Protein AF-A0A847XBP5-F1 (afdb_monomer_lite)

pLDDT: mean 77.51, std 11.17, range [40.34, 95.12]

Structure (mmCIF, N/CA/C/O backbone):
data_AF-A0A847XBP5-F1
#
_entry.id   AF-A0A847XBP5-F1
#
loop_
_atom_site.group_PDB
_atom_site.id
_atom_site.type_symbol
_atom_site.label_atom_id
_atom_site.label_alt_id
_atom_site.label_comp_id
_atom_site.label_asym_id
_atom_site.label_entity_id
_atom_site.label_seq_id
_atom_site.pdbx_PDB_ins_code
_atom_site.Cartn_x
_atom_site.Cartn_y
_atom_site.Cartn_z
_atom_site.occupancy
_atom_site.B_iso_or_equiv
_atom_site.auth_seq_id
_atom_site.auth_comp_id
_atom_site.auth_asym_id
_atom_site.auth_atom_id
_atom_site.pdbx_PDB_model_num
ATOM 1 N N . MET A 1 1 ? -57.255 -1.279 59.746 1.00 40.34 1 MET A N 1
ATOM 2 C CA . MET A 1 1 ? -55.828 -0.873 59.747 1.00 40.34 1 MET A CA 1
ATOM 3 C C . MET A 1 1 ? -55.094 -1.690 58.694 1.00 40.34 1 MET A C 1
ATOM 5 O O . MET A 1 1 ? -54.984 -2.891 58.875 1.00 40.34 1 MET A O 1
ATOM 9 N N . SER A 1 2 ? -54.629 -1.090 57.594 1.00 42.72 2 SER A N 1
ATOM 10 C CA . SER A 1 2 ? -53.789 -1.792 56.609 1.00 42.72 2 SER A CA 1
ATOM 11 C C . SER A 1 2 ? -52.464 -1.047 56.470 1.00 42.72 2 SER A C 1
ATOM 13 O O . SER A 1 2 ? -52.433 0.127 56.098 1.00 42.72 2 SER A O 1
ATOM 15 N N . LYS A 1 3 ? -51.382 -1.705 56.897 1.00 47.00 3 LYS A N 1
ATOM 16 C CA . LYS A 1 3 ? -50.022 -1.158 56.956 1.00 47.00 3 LYS A CA 1
ATOM 17 C C . LYS A 1 3 ? -49.461 -1.030 55.537 1.00 47.00 3 LYS A C 1
ATOM 19 O O . LYS A 1 3 ? -49.285 -2.031 54.848 1.00 47.00 3 LYS A O 1
ATOM 24 N N . LYS A 1 4 ? -49.136 0.196 55.119 1.00 48.28 4 LYS A N 1
ATOM 25 C CA . LYS A 1 4 ? -48.381 0.472 53.888 1.00 48.28 4 LYS A CA 1
ATOM 26 C C . LYS A 1 4 ? -46.950 -0.055 54.041 1.00 48.28 4 LYS A C 1
ATOM 28 O O . LYS A 1 4 ? -46.205 0.416 54.896 1.00 48.28 4 LYS A O 1
ATOM 33 N N . GLN A 1 5 ? -46.573 -1.027 53.215 1.00 52.47 5 GLN A N 1
ATOM 34 C CA . GLN A 1 5 ? -45.199 -1.512 53.104 1.00 52.47 5 GLN A CA 1
ATOM 35 C C . GLN A 1 5 ? -44.347 -0.465 52.372 1.00 52.47 5 GLN A C 1
ATOM 37 O O . GLN A 1 5 ? -44.531 -0.219 51.181 1.00 52.47 5 GLN A O 1
ATOM 42 N N . GLY A 1 6 ? -43.422 0.173 53.089 1.00 53.41 6 GLY A N 1
ATOM 43 C CA . GLY A 1 6 ? -42.400 1.027 52.491 1.00 53.41 6 GLY A CA 1
ATOM 44 C C . GLY A 1 6 ? -41.347 0.168 51.796 1.00 53.41 6 GLY A C 1
ATOM 45 O O . GLY A 1 6 ? -40.739 -0.695 52.427 1.00 53.41 6 GLY A O 1
ATOM 46 N N . LYS A 1 7 ? -41.130 0.386 50.495 1.00 57.56 7 LYS A N 1
ATOM 47 C CA . LYS A 1 7 ? -40.018 -0.223 49.752 1.00 57.56 7 LYS A CA 1
ATOM 48 C C . LYS A 1 7 ? -38.707 0.244 50.390 1.00 57.56 7 LYS A C 1
ATOM 50 O O . LYS A 1 7 ? -38.352 1.411 50.246 1.00 57.56 7 LYS A O 1
ATOM 55 N N . SER A 1 8 ? -37.997 -0.635 51.101 1.00 51.41 8 SER A N 1
ATOM 56 C CA . SER A 1 8 ? -36.669 -0.291 51.610 1.00 51.41 8 SER A CA 1
ATOM 57 C C . SER A 1 8 ? -35.708 -0.199 50.426 1.00 51.41 8 SER A C 1
ATOM 59 O O . SER A 1 8 ? -35.534 -1.133 49.638 1.00 51.41 8 SER A O 1
ATOM 61 N N . PHE A 1 9 ? -35.142 0.986 50.237 1.00 59.28 9 PHE A N 1
ATOM 62 C CA . PHE A 1 9 ? -34.153 1.235 49.204 1.00 59.28 9 PHE A CA 1
ATOM 63 C C . PHE A 1 9 ? -32.854 0.562 49.660 1.00 59.28 9 PHE A C 1
ATOM 65 O O . PHE A 1 9 ? -32.175 1.044 50.565 1.00 59.28 9 PHE A O 1
ATOM 72 N N . SER A 1 10 ? -32.539 -0.615 49.115 1.00 67.12 10 SER A N 1
ATOM 73 C CA . SER A 1 10 ? -31.327 -1.326 49.510 1.00 67.12 10 SER A CA 1
ATOM 74 C C . SER A 1 10 ? -30.116 -0.684 48.832 1.00 67.12 10 SER A C 1
ATOM 76 O O . SER A 1 10 ? -29.911 -0.828 47.629 1.00 67.12 10 SER A O 1
ATOM 78 N N . LEU A 1 11 ? -29.280 0.008 49.615 1.00 71.31 11 LEU A N 1
ATOM 79 C CA . LEU A 1 11 ? -28.018 0.612 49.153 1.00 71.31 11 LEU A CA 1
ATOM 80 C C . LEU A 1 11 ? -27.155 -0.380 48.349 1.00 71.31 11 LEU A C 1
ATOM 82 O O . LEU A 1 11 ? -26.510 -0.007 47.373 1.00 71.31 11 LEU A O 1
ATOM 86 N N . LYS A 1 12 ? -27.212 -1.667 48.718 1.00 78.31 12 LYS A N 1
ATOM 87 C CA . LYS A 1 12 ? -26.543 -2.768 48.013 1.00 78.31 12 LYS A CA 1
ATOM 88 C C . LYS A 1 12 ? -26.980 -2.889 46.546 1.00 78.31 12 LYS A C 1
ATOM 90 O O . LYS A 1 12 ? -26.119 -3.098 45.704 1.00 78.31 12 LYS A O 1
ATOM 95 N N . ARG A 1 13 ? -28.272 -2.709 46.221 1.00 79.00 13 ARG A N 1
ATOM 96 C CA . ARG A 1 13 ? -28.775 -2.754 44.831 1.00 79.00 13 ARG A CA 1
ATOM 97 C C . ARG A 1 13 ? -28.300 -1.571 43.995 1.00 79.00 13 ARG A C 1
ATOM 99 O O . ARG A 1 13 ? -28.006 -1.739 42.818 1.00 79.00 13 ARG A O 1
ATOM 106 N N . LEU A 1 14 ? -28.222 -0.380 44.586 1.00 82.62 14 LEU A N 1
ATOM 107 C CA . LEU A 1 14 ? -27.682 0.785 43.881 1.00 82.62 14 LEU A CA 1
ATOM 108 C C . LEU A 1 14 ? -26.199 0.606 43.579 1.00 82.62 14 LEU A C 1
ATOM 110 O O . LEU A 1 14 ? -25.768 0.902 42.470 1.00 82.62 14 LEU A O 1
ATOM 114 N N . PHE A 1 15 ? -25.442 0.075 44.541 1.00 88.00 15 PHE A N 1
ATOM 115 C CA . PHE A 1 15 ? -24.017 -0.176 44.370 1.00 88.00 15 PHE A CA 1
ATOM 116 C C . PHE A 1 15 ? -23.750 -1.244 43.303 1.00 88.00 15 PHE A C 1
ATOM 118 O O . PHE A 1 15 ? -22.904 -1.041 42.437 1.00 88.00 15 PHE A O 1
ATOM 125 N N . THR A 1 16 ? -24.516 -2.344 43.294 1.00 86.94 16 THR A N 1
ATOM 126 C CA . THR A 1 16 ? -24.405 -3.360 42.235 1.00 86.94 16 THR A CA 1
ATOM 127 C C . THR A 1 16 ? -24.772 -2.798 40.866 1.00 86.94 16 THR A C 1
ATOM 129 O O . THR A 1 16 ? -24.064 -3.076 39.906 1.00 86.94 16 THR A O 1
ATOM 132 N N . ASN A 1 17 ? -25.812 -1.961 40.770 1.00 88.44 17 ASN A N 1
ATOM 133 C CA . ASN A 1 17 ? -26.215 -1.344 39.503 1.00 88.44 17 ASN A CA 1
ATOM 134 C C . ASN A 1 17 ? -25.157 -0.355 38.977 1.00 88.44 17 ASN A C 1
ATOM 136 O O . ASN A 1 17 ? -24.862 -0.342 37.781 1.00 88.44 17 ASN A O 1
ATOM 140 N N . PHE A 1 18 ? -24.544 0.436 39.863 1.00 92.88 18 PHE A N 1
ATOM 141 C CA . PHE A 1 18 ? -23.422 1.314 39.513 1.00 92.88 18 PHE A CA 1
ATOM 142 C C . PHE A 1 18 ? -22.204 0.520 39.041 1.00 92.88 18 PHE A C 1
ATOM 144 O O . PHE A 1 18 ? -21.603 0.867 38.026 1.00 92.88 18 PHE A O 1
ATOM 151 N N . LEU A 1 19 ? -21.872 -0.570 39.737 1.00 93.12 19 LEU A N 1
ATOM 152 C CA . LEU A 1 19 ? -20.761 -1.440 39.365 1.00 93.12 19 LEU A CA 1
ATOM 153 C C . LEU A 1 19 ? -20.993 -2.085 37.995 1.00 93.12 19 LEU A C 1
ATOM 155 O O . LEU A 1 19 ? -20.087 -2.084 37.167 1.00 93.12 19 LEU A O 1
ATOM 159 N N . THR A 1 20 ? -22.208 -2.568 37.713 1.00 92.19 20 THR A N 1
ATOM 160 C CA . THR A 1 20 ? -22.545 -3.112 36.389 1.00 92.19 20 THR A CA 1
ATOM 161 C C . THR A 1 20 ? -22.464 -2.057 35.290 1.00 92.19 20 THR A C 1
ATOM 163 O O . THR A 1 20 ? -21.952 -2.347 34.214 1.00 92.19 20 THR A O 1
ATOM 166 N N . LEU A 1 21 ? -22.899 -0.820 35.556 1.00 94.19 21 LEU A N 1
ATOM 167 C CA . LEU A 1 21 ? -22.809 0.269 34.583 1.00 94.19 21 LEU A CA 1
ATOM 168 C C . LEU A 1 21 ? -21.348 0.647 34.296 1.00 94.19 21 LEU A C 1
ATOM 170 O O . LEU A 1 21 ? -20.975 0.811 33.137 1.00 94.19 21 LEU A O 1
ATOM 174 N N . ALA A 1 22 ? -20.505 0.713 35.330 1.00 94.44 22 ALA A N 1
ATOM 175 C CA . ALA A 1 22 ? -19.071 0.947 35.176 1.00 94.44 22 ALA A CA 1
ATOM 176 C C . ALA A 1 22 ? -18.398 -0.156 34.340 1.00 94.44 22 ALA A C 1
ATOM 178 O O . ALA A 1 22 ? -17.555 0.138 33.495 1.00 94.44 22 ALA A O 1
ATOM 179 N N . LEU A 1 23 ? -18.814 -1.412 34.522 1.00 94.75 23 LEU A N 1
ATOM 180 C CA . LEU A 1 23 ? -18.295 -2.561 33.775 1.00 94.75 23 LEU A CA 1
ATOM 181 C C . LEU A 1 23 ? -18.689 -2.521 32.290 1.00 94.75 23 LEU A C 1
ATOM 183 O O . LEU A 1 23 ? -17.876 -2.848 31.429 1.00 94.75 23 LEU A O 1
ATOM 187 N N . VAL A 1 24 ? -19.907 -2.066 31.979 1.00 95.12 24 VAL A N 1
ATOM 188 C CA . VAL A 1 24 ? -20.356 -1.847 30.593 1.00 95.12 24 VAL A CA 1
ATOM 189 C C . VAL A 1 24 ? -19.577 -0.707 29.938 1.00 95.12 24 VAL A C 1
ATOM 191 O O . VAL A 1 24 ? -19.128 -0.846 28.805 1.00 95.12 24 VAL A O 1
ATOM 194 N N . VAL A 1 25 ? -19.351 0.404 30.644 1.00 94.50 25 VAL A N 1
ATOM 195 C CA . VAL A 1 25 ? -18.538 1.509 30.109 1.00 94.50 25 VAL A CA 1
ATOM 196 C C . VAL A 1 25 ? -17.103 1.046 29.849 1.00 94.50 25 VAL A C 1
ATOM 198 O O . VAL A 1 25 ? -16.560 1.323 28.782 1.00 94.50 25 VAL A O 1
ATOM 201 N N . ALA A 1 26 ? -16.513 0.289 30.777 1.00 93.38 26 ALA A N 1
ATOM 202 C CA . ALA A 1 26 ? -15.177 -0.276 30.611 1.00 93.38 26 ALA A CA 1
ATOM 203 C C . ALA A 1 26 ? -15.090 -1.262 29.432 1.00 93.38 26 ALA A C 1
ATOM 205 O O . ALA A 1 26 ? -14.086 -1.286 28.725 1.00 93.38 26 ALA A O 1
ATOM 206 N N . SER A 1 27 ? -16.133 -2.058 29.170 1.00 92.00 27 SER A N 1
ATOM 207 C CA . SER A 1 27 ? -16.125 -2.957 28.010 1.00 92.00 27 SER A CA 1
ATOM 208 C C . SER A 1 27 ? -16.174 -2.176 26.694 1.00 92.00 27 SER A C 1
ATOM 210 O O . SER A 1 27 ? -15.410 -2.467 25.774 1.00 92.00 27 SER A O 1
ATOM 212 N N . VAL A 1 28 ? -16.999 -1.127 26.617 1.00 93.31 28 VAL A N 1
ATOM 213 C CA . VAL A 1 28 ? -17.127 -0.286 25.420 1.00 93.31 28 VAL A CA 1
ATOM 214 C C . VAL A 1 28 ? -15.822 0.454 25.112 1.00 93.31 28 VAL A C 1
ATOM 216 O O . VAL A 1 28 ? -15.432 0.538 23.943 1.00 93.31 28 VAL A O 1
ATOM 219 N N . THR A 1 29 ? -15.110 0.960 26.124 1.00 89.69 29 THR A N 1
ATOM 220 C CA . THR A 1 29 ? -13.821 1.645 25.920 1.00 89.69 29 THR A CA 1
ATOM 221 C C . THR A 1 29 ? -12.733 0.694 25.428 1.00 89.69 29 THR A C 1
ATOM 223 O O . THR A 1 29 ? -11.975 1.053 24.526 1.00 89.69 29 THR A O 1
ATOM 226 N N . LEU A 1 30 ? -12.688 -0.537 25.946 1.00 89.50 30 LEU A N 1
ATOM 227 C CA . LEU A 1 30 ? -11.748 -1.558 25.478 1.00 89.50 30 LEU A CA 1
ATOM 228 C C . LEU A 1 30 ? -12.031 -1.967 24.027 1.00 89.50 30 LEU A C 1
ATOM 230 O O . LEU A 1 30 ? -11.121 -1.953 23.199 1.00 89.50 30 LEU A O 1
ATOM 234 N N . ILE A 1 31 ? -13.296 -2.237 23.687 1.00 88.56 31 ILE A N 1
ATOM 235 C CA . ILE A 1 31 ? -13.706 -2.606 22.321 1.00 88.56 31 ILE A CA 1
ATOM 236 C C . ILE A 1 31 ? -13.353 -1.493 21.323 1.00 88.56 31 ILE A C 1
ATOM 238 O O . ILE A 1 31 ? -12.837 -1.757 20.235 1.00 88.56 31 ILE A O 1
ATOM 242 N N . SER A 1 32 ? -13.582 -0.232 21.692 1.00 82.00 32 SER A N 1
ATOM 243 C CA . SER A 1 32 ? -13.253 0.906 20.825 1.00 82.00 32 SER A CA 1
ATOM 244 C C . SER A 1 32 ? -11.744 1.156 20.688 1.00 82.00 32 SER A C 1
ATOM 246 O O . SER A 1 32 ? -11.311 1.663 19.649 1.00 82.00 32 SER A O 1
ATOM 248 N N . GLY A 1 33 ? -10.928 0.742 21.663 1.00 81.81 33 GLY A N 1
ATOM 249 C CA . GLY A 1 33 ? -9.471 0.651 21.523 1.00 81.81 33 GLY A CA 1
ATOM 250 C C . GLY A 1 33 ? -9.054 -0.389 20.478 1.00 81.81 33 GLY A C 1
ATOM 251 O O . GLY A 1 33 ? -8.325 -0.065 19.539 1.00 81.81 33 GLY A O 1
ATOM 252 N N . SER A 1 34 ? -9.606 -1.602 20.563 1.00 80.12 34 SER A N 1
ATOM 253 C CA . SER A 1 34 ? -9.279 -2.705 19.648 1.00 80.12 34 SER A CA 1
ATOM 254 C C . SER A 1 34 ? -9.647 -2.417 18.187 1.00 80.12 34 SER A C 1
ATOM 256 O O . SER A 1 34 ? -8.898 -2.767 17.276 1.00 80.12 34 SER A O 1
ATOM 258 N N . ILE A 1 35 ? -10.762 -1.720 17.934 1.00 77.31 35 ILE A N 1
ATOM 259 C CA . ILE A 1 35 ? -11.168 -1.333 16.568 1.00 77.31 35 ILE A CA 1
ATOM 260 C C . ILE A 1 35 ? -10.151 -0.368 15.934 1.00 77.31 35 ILE A C 1
ATOM 262 O O . ILE A 1 35 ? -9.829 -0.486 14.747 1.00 77.31 35 ILE A O 1
ATOM 266 N N . LYS A 1 36 ? -9.607 0.579 16.713 1.00 77.81 36 LYS A N 1
ATOM 267 C CA . LYS A 1 36 ? -8.587 1.526 16.228 1.00 77.81 36 LYS A CA 1
ATOM 268 C C . LYS A 1 36 ? -7.279 0.818 15.889 1.00 77.81 36 LYS A C 1
ATOM 270 O O . LYS A 1 36 ? -6.656 1.143 14.878 1.00 77.81 36 LYS A O 1
ATOM 275 N N . GLU A 1 37 ? -6.876 -0.142 16.713 1.00 74.38 37 GLU A N 1
ATOM 276 C CA . GLU A 1 37 ? -5.676 -0.946 16.480 1.00 74.38 37 GLU A CA 1
ATOM 277 C C . GLU A 1 37 ? -5.821 -1.826 15.242 1.00 74.38 37 GLU A C 1
ATOM 279 O O . GLU A 1 37 ? -4.920 -1.844 14.406 1.00 74.38 37 GLU A O 1
ATOM 284 N N . TRP A 1 38 ? -6.974 -2.471 15.055 1.00 75.12 38 TRP A N 1
A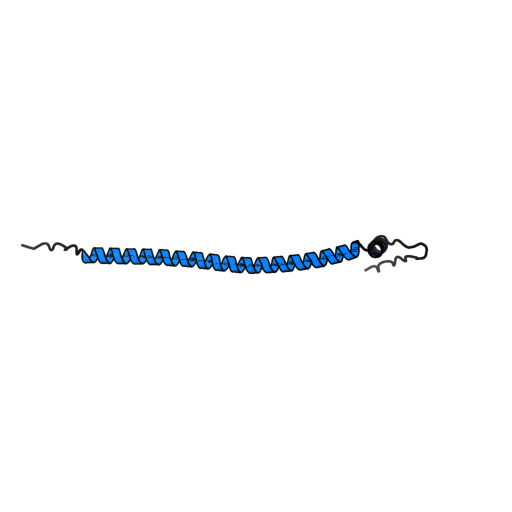TOM 285 C CA . TRP A 1 38 ? -7.244 -3.270 13.862 1.00 75.12 38 TRP A CA 1
ATOM 286 C C . TRP A 1 38 ? -7.212 -2.428 12.578 1.00 75.12 38 TRP A C 1
ATOM 288 O O . TRP A 1 38 ? -6.556 -2.808 11.608 1.00 75.12 38 TRP A O 1
ATOM 298 N N . SER A 1 39 ? -7.822 -1.237 12.596 1.00 71.56 39 SER A N 1
ATOM 299 C CA . SER A 1 39 ? -7.773 -0.288 11.473 1.00 71.56 39 SER A CA 1
ATOM 300 C C . SER A 1 39 ? -6.345 0.175 11.157 1.00 71.56 39 SER A C 1
ATOM 302 O O . SER A 1 39 ? -5.930 0.161 9.996 1.00 71.56 39 SER A O 1
ATOM 304 N N . LYS A 1 40 ? -5.549 0.518 12.181 1.00 75.25 40 LYS A N 1
ATOM 305 C CA . LYS A 1 40 ? -4.127 0.855 12.003 1.00 75.25 40 LYS A CA 1
ATOM 306 C C . LYS A 1 40 ? -3.340 -0.309 11.413 1.00 75.25 40 LYS A C 1
ATOM 308 O O . LYS A 1 40 ? -2.575 -0.097 10.481 1.00 75.25 40 LYS A O 1
ATOM 313 N N . ASN A 1 41 ? -3.544 -1.523 11.916 1.00 76.12 41 ASN A N 1
ATOM 314 C CA . ASN A 1 41 ? -2.806 -2.696 11.459 1.00 76.12 41 ASN A CA 1
ATOM 315 C C . ASN A 1 41 ? -3.164 -3.051 10.004 1.00 76.12 41 ASN A C 1
ATOM 317 O O . ASN A 1 41 ? -2.290 -3.387 9.207 1.00 76.12 41 ASN A O 1
ATOM 321 N N . TYR A 1 42 ? -4.435 -2.888 9.624 1.00 76.81 42 TYR A N 1
ATOM 322 C CA . TYR A 1 42 ? -4.878 -3.021 8.237 1.00 76.81 42 TYR A CA 1
ATOM 323 C C . TYR A 1 42 ? -4.260 -1.944 7.332 1.00 76.81 42 TYR A C 1
ATOM 325 O O . TYR A 1 42 ? -3.745 -2.254 6.258 1.00 76.81 42 TYR A O 1
ATOM 333 N N . LYS A 1 43 ? -4.243 -0.682 7.785 1.00 74.94 43 LYS A N 1
ATOM 334 C CA . LYS A 1 43 ? -3.649 0.434 7.038 1.00 74.94 43 LYS A CA 1
ATOM 335 C C . LYS A 1 43 ? -2.141 0.261 6.847 1.00 74.94 43 LYS A C 1
ATOM 337 O O . LYS A 1 43 ? -1.671 0.445 5.731 1.00 74.94 43 LYS A O 1
ATOM 342 N N . SER A 1 44 ? -1.400 -0.143 7.879 1.00 65.62 44 SER A N 1
ATOM 343 C CA . SER A 1 44 ? 0.046 -0.382 7.782 1.00 65.62 44 SER A CA 1
ATOM 344 C C . SER A 1 44 ? 0.381 -1.532 6.833 1.00 65.62 44 SER A C 1
ATOM 346 O O . SER A 1 44 ? 1.305 -1.408 6.037 1.00 65.62 44 SER A O 1
ATOM 348 N N . LYS A 1 45 ? -0.392 -2.630 6.853 1.00 71.50 45 LYS A N 1
ATOM 349 C CA . LYS A 1 45 ? -0.207 -3.733 5.894 1.00 71.50 45 LYS A CA 1
ATOM 350 C C . LYS A 1 45 ? -0.485 -3.302 4.457 1.00 71.50 45 LYS A C 1
ATOM 352 O O . LYS A 1 45 ? 0.275 -3.658 3.564 1.00 71.50 45 LYS A O 1
ATOM 357 N N . LYS A 1 46 ? -1.543 -2.514 4.242 1.00 76.31 46 LYS A N 1
ATOM 358 C CA . LYS A 1 46 ? -1.861 -1.974 2.917 1.00 76.31 46 LYS A CA 1
ATOM 359 C C . LYS A 1 46 ? -0.760 -1.036 2.416 1.00 76.31 46 LYS A C 1
ATOM 361 O O . LYS A 1 46 ? -0.331 -1.177 1.282 1.00 76.31 46 LYS A O 1
ATOM 366 N N . GLN A 1 47 ? -0.274 -0.137 3.272 1.00 71.06 47 GLN A N 1
ATOM 367 C CA . GLN A 1 47 ? 0.819 0.777 2.933 1.00 71.06 47 GLN A CA 1
ATOM 368 C C . GLN A 1 47 ? 2.111 0.029 2.602 1.00 71.06 47 GLN A C 1
ATOM 370 O O . GLN A 1 47 ? 2.779 0.392 1.648 1.00 71.06 47 GLN A O 1
ATOM 375 N N . LEU A 1 48 ? 2.449 -1.032 3.339 1.00 73.38 48 LEU A N 1
ATOM 376 C CA . LEU A 1 48 ? 3.627 -1.848 3.034 1.00 73.38 48 LEU A CA 1
ATOM 377 C C . LEU A 1 48 ? 3.530 -2.526 1.665 1.00 73.38 48 LEU A C 1
ATOM 379 O O . LEU A 1 48 ? 4.504 -2.506 0.921 1.00 73.38 48 LEU A O 1
ATOM 383 N N . ALA A 1 49 ? 2.367 -3.092 1.332 1.00 76.44 49 ALA A N 1
ATOM 384 C CA . ALA A 1 49 ? 2.150 -3.700 0.023 1.00 76.44 4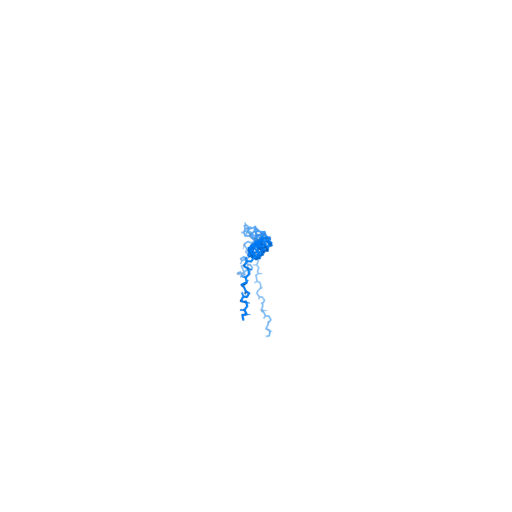9 ALA A CA 1
ATOM 385 C C . ALA A 1 49 ? 2.235 -2.653 -1.097 1.00 76.44 49 ALA A C 1
ATOM 387 O O . ALA A 1 49 ? 2.935 -2.868 -2.076 1.00 76.44 49 ALA A O 1
ATOM 388 N N . GLU A 1 50 ? 1.587 -1.500 -0.912 1.00 78.06 50 GLU A N 1
ATOM 389 C CA . GLU A 1 50 ? 1.577 -0.400 -1.880 1.00 78.06 50 GLU A CA 1
ATOM 390 C C . GLU A 1 50 ? 2.989 0.160 -2.118 1.00 78.06 50 GLU A C 1
ATOM 392 O O . GLU A 1 50 ? 3.404 0.277 -3.269 1.00 78.06 50 GLU A O 1
ATOM 397 N N . LEU A 1 51 ? 3.769 0.390 -1.053 1.00 79.69 51 LEU A N 1
ATOM 398 C CA . LEU A 1 51 ? 5.165 0.829 -1.158 1.00 79.69 51 LEU A CA 1
ATOM 399 C C . LEU A 1 51 ? 6.066 -0.203 -1.849 1.00 79.69 51 LEU A C 1
ATOM 401 O O . LEU A 1 51 ? 6.977 0.198 -2.564 1.00 79.69 51 LEU A O 1
ATOM 405 N N . GLN A 1 52 ? 5.845 -1.505 -1.641 1.00 75.75 52 GLN A N 1
ATOM 406 C CA . GLN A 1 52 ? 6.613 -2.545 -2.336 1.00 75.75 52 GLN A CA 1
ATOM 407 C C . GLN A 1 52 ? 6.326 -2.535 -3.838 1.00 75.75 52 GLN A C 1
ATOM 409 O O . GLN A 1 52 ? 7.265 -2.496 -4.624 1.00 75.75 52 GLN A O 1
ATOM 414 N N . THR A 1 53 ? 5.054 -2.464 -4.240 1.00 81.38 53 THR A N 1
ATOM 415 C CA . THR A 1 53 ? 4.696 -2.316 -5.662 1.00 81.38 53 THR A CA 1
ATOM 416 C C . THR A 1 53 ? 5.219 -1.019 -6.275 1.00 81.38 53 THR A C 1
ATOM 418 O O . THR A 1 53 ? 5.650 -1.018 -7.423 1.00 81.38 53 THR A O 1
ATOM 421 N N . GLU A 1 54 ? 5.196 0.094 -5.537 1.00 81.19 54 GLU A N 1
ATOM 422 C CA . GLU A 1 54 ? 5.744 1.368 -6.017 1.00 81.19 54 GLU A CA 1
ATOM 423 C C . GLU A 1 54 ? 7.269 1.283 -6.192 1.00 81.19 54 GLU A C 1
ATOM 425 O O . GLU A 1 54 ? 7.798 1.805 -7.170 1.00 81.19 54 GLU A O 1
ATOM 430 N N . LEU A 1 55 ? 7.973 0.593 -5.285 1.00 81.81 55 LEU A N 1
ATOM 431 C CA . LEU A 1 55 ? 9.414 0.356 -5.399 1.00 81.81 55 LEU A CA 1
ATOM 432 C C . LEU A 1 55 ? 9.762 -0.508 -6.608 1.00 81.81 55 LEU A C 1
ATOM 434 O O . LEU A 1 55 ? 10.642 -0.121 -7.369 1.00 81.81 55 LEU A O 1
ATOM 438 N N . GLU A 1 56 ? 9.058 -1.623 -6.816 1.00 84.69 56 GLU A N 1
ATOM 439 C CA . GLU A 1 56 ? 9.270 -2.480 -7.991 1.00 84.69 56 GLU A CA 1
ATOM 440 C C . GLU A 1 56 ? 9.017 -1.703 -9.290 1.00 84.69 56 GLU A C 1
ATOM 442 O O . GLU A 1 56 ? 9.834 -1.740 -10.207 1.00 84.69 56 GLU A O 1
ATOM 447 N N . ARG A 1 57 ? 7.940 -0.907 -9.343 1.00 87.00 57 ARG A N 1
ATOM 448 C CA . ARG A 1 57 ? 7.629 -0.049 -10.497 1.00 87.00 57 ARG A CA 1
ATOM 449 C C . ARG A 1 57 ? 8.730 0.976 -10.767 1.00 87.00 57 ARG A C 1
ATOM 451 O O . ARG A 1 57 ? 9.094 1.198 -11.919 1.00 87.00 57 ARG A O 1
ATOM 458 N N . LEU A 1 58 ? 9.247 1.612 -9.717 1.00 81.75 58 LEU A N 1
ATOM 459 C CA . LEU A 1 58 ? 10.331 2.587 -9.827 1.00 81.75 58 LEU A CA 1
ATOM 460 C C . LEU A 1 58 ? 11.641 1.930 -10.269 1.00 81.75 58 LEU A C 1
ATOM 462 O O . LEU A 1 58 ? 12.359 2.519 -11.069 1.00 81.75 58 LEU A O 1
ATOM 466 N N . GLU A 1 59 ? 11.950 0.729 -9.786 1.00 82.38 59 GLU A N 1
ATOM 467 C CA . GLU A 1 59 ? 13.143 -0.021 -10.187 1.00 82.38 59 GLU A CA 1
ATOM 468 C C . GLU A 1 59 ? 13.062 -0.485 -11.650 1.00 82.38 59 GLU A C 1
ATOM 470 O O . GLU A 1 59 ? 14.023 -0.349 -12.408 1.00 82.38 59 GLU A O 1
ATOM 475 N N . GLU A 1 60 ? 11.896 -0.942 -12.107 1.00 86.25 60 GLU A N 1
ATOM 476 C CA . GLU A 1 60 ? 11.678 -1.239 -13.526 1.00 86.25 60 GLU A CA 1
ATOM 477 C C . GLU A 1 60 ? 11.801 0.019 -14.402 1.00 86.25 60 GLU A C 1
ATOM 479 O O . GLU A 1 60 ? 12.437 -0.013 -15.462 1.00 86.25 60 GLU A O 1
ATOM 484 N N . GLU A 1 61 ? 11.232 1.147 -13.961 1.00 81.88 61 GLU A N 1
ATOM 485 C CA . GLU A 1 61 ? 11.333 2.421 -14.677 1.00 81.88 61 GLU A CA 1
ATOM 486 C C . GLU A 1 61 ? 12.776 2.923 -14.760 1.00 81.88 61 GLU A C 1
ATOM 488 O O . GLU A 1 61 ? 13.192 3.382 -15.828 1.00 81.88 61 GLU A O 1
ATOM 493 N N . THR A 1 62 ? 13.562 2.824 -13.685 1.00 80.31 62 THR A N 1
ATOM 494 C CA . THR A 1 62 ? 14.969 3.245 -13.707 1.00 80.31 62 THR A CA 1
ATOM 495 C C . THR A 1 62 ? 15.789 2.368 -14.641 1.00 80.31 62 THR A C 1
ATOM 497 O O . THR A 1 62 ? 16.499 2.913 -15.485 1.00 80.31 62 THR A O 1
ATOM 500 N N . VAL A 1 63 ? 15.636 1.040 -14.592 1.00 87.44 63 VAL A N 1
ATOM 501 C CA . VAL A 1 63 ? 16.331 0.111 -15.502 1.00 87.44 63 VAL A CA 1
ATOM 502 C C . VAL A 1 63 ? 15.968 0.401 -16.960 1.00 87.44 63 VAL A C 1
ATOM 504 O O . VAL A 1 63 ? 16.841 0.463 -17.833 1.00 87.44 63 VAL A O 1
ATOM 507 N N . HIS A 1 64 ? 14.686 0.636 -17.246 1.00 86.38 64 HIS A N 1
ATOM 508 C CA . HIS A 1 64 ? 14.231 0.985 -18.587 1.00 86.38 64 HIS A CA 1
ATOM 509 C C . HIS A 1 64 ? 14.809 2.329 -19.061 1.00 86.38 64 HIS A C 1
ATOM 511 O O . HIS A 1 64 ? 15.315 2.430 -20.185 1.00 86.38 64 HIS A O 1
ATOM 517 N N . LEU A 1 65 ? 14.777 3.358 -18.210 1.00 83.75 65 LEU A N 1
ATOM 518 C CA . LEU A 1 65 ? 15.304 4.688 -18.518 1.00 83.75 65 LEU A CA 1
ATOM 519 C C . LEU A 1 65 ? 16.825 4.689 -18.671 1.00 83.75 65 LEU A C 1
ATOM 521 O O . LEU A 1 65 ? 17.335 5.352 -19.573 1.00 83.75 65 LEU A O 1
ATOM 525 N N . GLU A 1 66 ? 17.562 3.930 -17.864 1.00 85.12 66 GLU A N 1
ATOM 526 C CA . GLU A 1 66 ? 19.006 3.748 -18.021 1.00 85.12 66 GLU A CA 1
ATOM 527 C C . GLU A 1 66 ? 19.341 3.016 -19.320 1.00 85.12 66 GLU A C 1
ATOM 529 O O . GLU A 1 66 ? 20.240 3.435 -20.054 1.00 85.12 66 GLU A O 1
ATOM 534 N N . GLY A 1 67 ? 18.567 1.986 -19.674 1.00 81.81 67 GLY A N 1
ATOM 535 C CA . GLY A 1 67 ? 18.681 1.306 -20.961 1.00 81.81 67 GLY A CA 1
ATOM 536 C C . GLY A 1 67 ? 18.439 2.250 -22.142 1.00 81.81 67 GLY A C 1
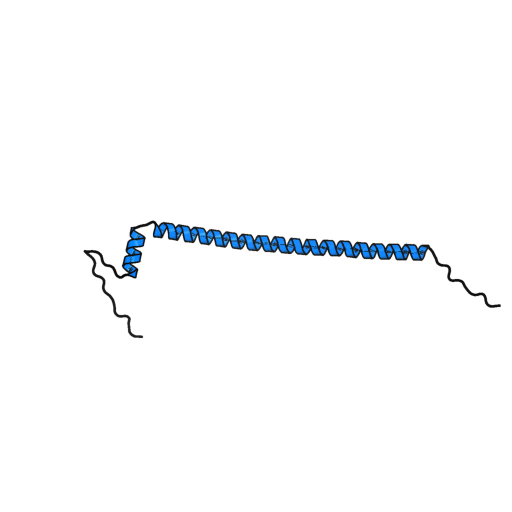ATOM 537 O O . GLY A 1 67 ? 19.210 2.262 -23.106 1.00 81.81 67 GLY A O 1
ATOM 538 N N . LEU A 1 68 ? 17.403 3.090 -22.067 1.00 80.06 68 LEU A N 1
ATOM 539 C CA . LEU A 1 68 ? 17.131 4.121 -23.070 1.00 80.06 68 LEU A CA 1
ATOM 540 C C . LEU A 1 68 ? 18.229 5.178 -23.116 1.00 80.06 68 LEU A C 1
ATOM 542 O O . LEU A 1 68 ? 18.662 5.551 -24.203 1.00 80.06 68 LEU A O 1
ATOM 546 N N . LYS A 1 69 ? 18.720 5.631 -21.963 1.00 83.38 69 LYS A N 1
ATOM 547 C CA . LYS A 1 69 ? 19.824 6.585 -21.872 1.00 83.38 69 LYS A CA 1
ATOM 548 C C . LYS A 1 69 ? 21.084 6.013 -22.507 1.00 83.38 69 LYS A C 1
ATOM 550 O O . LYS A 1 69 ? 21.726 6.719 -23.276 1.00 83.38 69 LYS A O 1
ATOM 555 N N . SER A 1 70 ? 21.411 4.747 -22.258 1.00 80.06 70 SER A N 1
ATOM 556 C CA . SER A 1 70 ? 22.548 4.053 -22.876 1.00 80.06 70 SER A CA 1
ATOM 557 C C . SER A 1 70 ? 22.412 4.008 -24.402 1.00 80.06 70 SER A C 1
ATOM 559 O O . SER A 1 70 ? 23.325 4.406 -25.128 1.00 80.06 70 SER A O 1
ATOM 561 N N . LYS A 1 71 ? 21.224 3.642 -24.901 1.00 77.50 71 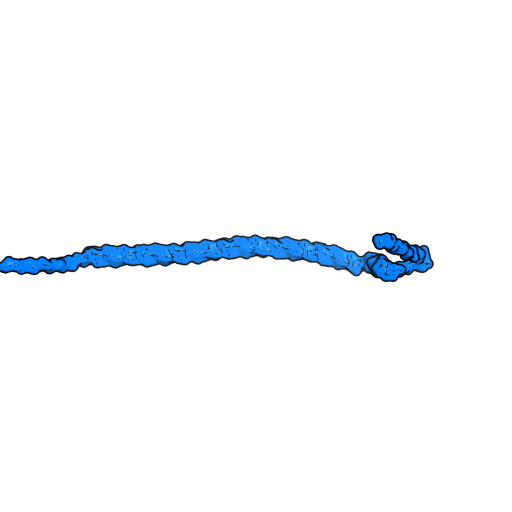LYS A N 1
ATOM 562 C CA . LYS A 1 71 ? 20.913 3.644 -26.338 1.00 77.50 71 LYS A CA 1
ATOM 563 C C . LYS A 1 71 ? 21.012 5.044 -26.953 1.00 77.50 71 LYS A C 1
ATOM 565 O O . LYS A 1 71 ? 21.630 5.207 -27.997 1.00 77.50 71 LYS A O 1
ATOM 570 N N . LEU A 1 72 ? 20.448 6.060 -26.302 1.00 78.12 72 LEU A N 1
ATOM 571 C CA . LEU A 1 72 ? 20.444 7.450 -26.774 1.00 78.12 72 LEU A CA 1
ATOM 572 C C . LEU A 1 72 ? 21.812 8.135 -26.650 1.00 78.12 72 LEU A C 1
ATOM 574 O O . LEU A 1 72 ? 22.112 9.034 -27.427 1.00 78.12 72 LEU A O 1
ATOM 578 N N . SER A 1 73 ? 22.658 7.702 -25.714 1.00 78.62 73 SER A N 1
ATOM 579 C CA . SER A 1 73 ? 24.042 8.184 -25.587 1.00 78.62 73 SER A CA 1
ATOM 580 C C . SER A 1 73 ? 24.943 7.648 -26.703 1.00 78.62 73 SER A C 1
ATOM 582 O O . SER A 1 73 ? 26.002 8.211 -26.975 1.00 78.62 73 SER A O 1
ATOM 584 N N . ASN A 1 74 ? 24.540 6.563 -27.372 1.00 82.38 74 ASN A N 1
ATOM 585 C CA . ASN A 1 74 ? 25.290 5.993 -28.477 1.00 82.38 74 ASN A CA 1
ATOM 586 C C . ASN A 1 74 ? 24.957 6.715 -29.795 1.00 82.38 74 ASN A C 1
ATOM 588 O O . ASN A 1 74 ? 23.900 6.512 -30.391 1.00 82.38 74 ASN A O 1
ATOM 592 N N . SER A 1 75 ? 25.905 7.520 -30.283 1.00 76.56 75 SER A N 1
ATOM 593 C CA . SER A 1 75 ? 25.772 8.289 -31.529 1.00 76.56 75 SER A CA 1
ATOM 594 C C . SER A 1 75 ? 25.409 7.423 -32.750 1.00 76.56 75 SER A C 1
ATOM 596 O O . SER A 1 75 ? 24.553 7.813 -33.544 1.00 76.56 75 SER A O 1
ATOM 598 N N . ASN A 1 76 ? 25.961 6.205 -32.864 1.00 79.81 76 ASN A N 1
ATOM 599 C CA . ASN A 1 76 ? 25.619 5.278 -33.954 1.00 79.81 76 ASN A CA 1
ATOM 600 C C . ASN A 1 76 ? 24.169 4.789 -33.862 1.00 79.81 76 ASN A C 1
ATOM 602 O O . ASN A 1 76 ? 23.488 4.675 -34.879 1.00 79.81 76 ASN A O 1
ATOM 606 N N . TYR A 1 77 ? 23.670 4.518 -32.653 1.00 79.44 77 TYR A N 1
ATOM 607 C CA . TYR A 1 77 ? 22.274 4.124 -32.459 1.00 79.44 77 TYR A CA 1
ATOM 608 C C . TYR A 1 77 ? 21.321 5.262 -32.840 1.00 79.44 77 TYR A C 1
ATOM 610 O O . TYR A 1 77 ? 20.356 5.036 -33.567 1.00 79.44 77 TYR A O 1
ATOM 618 N N . VAL A 1 78 ? 21.618 6.493 -32.412 1.00 79.06 78 VAL A N 1
ATOM 619 C CA . VAL A 1 78 ? 20.821 7.682 -32.758 1.00 79.06 78 VAL A CA 1
ATOM 620 C C . VAL A 1 78 ? 20.822 7.923 -34.265 1.00 79.06 78 VAL A C 1
ATOM 622 O O . VAL A 1 78 ? 19.763 8.149 -34.853 1.00 79.06 78 VAL A O 1
ATOM 625 N N . GLN A 1 79 ? 21.987 7.820 -34.907 1.00 79.69 79 GLN A N 1
ATOM 626 C CA . GLN A 1 79 ? 22.115 7.979 -36.350 1.00 79.69 79 GLN A CA 1
ATOM 627 C C . GLN A 1 79 ? 21.327 6.899 -37.101 1.00 79.69 79 GLN A C 1
ATOM 629 O O . GLN A 1 79 ? 20.566 7.228 -38.007 1.00 79.69 79 GLN A O 1
ATOM 634 N N . ASN A 1 80 ? 21.425 5.631 -36.699 1.00 79.06 80 ASN A N 1
ATOM 635 C CA . ASN A 1 80 ? 20.680 4.536 -37.323 1.00 79.06 80 ASN A CA 1
ATOM 636 C C . ASN A 1 80 ? 19.166 4.648 -37.100 1.00 79.06 80 ASN A C 1
ATOM 638 O O . ASN A 1 80 ? 18.392 4.406 -38.024 1.00 79.06 80 ASN A O 1
ATOM 642 N N . TYR A 1 81 ? 18.731 5.073 -35.912 1.00 80.62 81 TYR A N 1
ATOM 643 C CA . TYR A 1 81 ? 17.320 5.331 -35.626 1.00 80.62 81 TYR A CA 1
ATOM 644 C C . TYR A 1 81 ? 16.768 6.475 -36.489 1.00 80.62 81 TYR A C 1
ATOM 646 O O . TYR A 1 81 ? 15.708 6.338 -37.103 1.00 80.62 81 TYR A O 1
ATOM 654 N N . ALA A 1 82 ? 17.507 7.584 -36.602 1.00 79.19 82 ALA A N 1
ATOM 655 C CA . ALA A 1 82 ? 17.143 8.696 -37.476 1.00 79.19 82 ALA A CA 1
ATOM 656 C C . ALA A 1 82 ? 17.117 8.272 -38.955 1.00 79.19 82 ALA A C 1
ATOM 658 O O . ALA A 1 82 ? 16.190 8.637 -39.678 1.00 79.19 82 ALA A O 1
ATOM 659 N N . ARG A 1 83 ? 18.080 7.450 -39.392 1.00 79.50 83 ARG A N 1
ATOM 660 C CA . ARG A 1 83 ? 18.130 6.891 -40.752 1.00 79.50 83 ARG A CA 1
ATOM 661 C C . ARG A 1 83 ? 16.935 6.003 -41.058 1.00 79.50 83 ARG A C 1
ATOM 663 O O . ARG A 1 83 ? 16.306 6.199 -42.091 1.00 79.50 83 ARG A O 1
ATOM 670 N N . GLY A 1 84 ? 16.575 5.095 -40.153 1.00 76.44 84 GLY A N 1
ATOM 671 C CA . GLY A 1 84 ? 15.399 4.241 -40.312 1.00 76.44 84 GLY A CA 1
ATOM 672 C C . GLY A 1 84 ? 14.092 5.038 -40.346 1.00 76.44 84 GLY A C 1
ATOM 673 O O . GLY A 1 84 ? 13.223 4.758 -41.166 1.00 76.44 84 GLY A O 1
ATOM 674 N N . LYS A 1 85 ? 13.966 6.073 -39.504 1.00 78.12 85 LYS A N 1
ATOM 675 C CA . LYS A 1 85 ? 12.755 6.907 -39.427 1.00 78.12 85 LYS A CA 1
ATOM 676 C C . LYS A 1 85 ? 12.582 7.844 -40.624 1.00 78.12 85 LYS A C 1
ATOM 678 O O . LYS A 1 85 ? 11.458 8.065 -41.062 1.00 78.12 85 LYS A O 1
ATOM 683 N N . HIS A 1 86 ? 13.676 8.411 -41.129 1.00 77.81 86 HIS A N 1
ATOM 684 C CA . HIS A 1 86 ? 13.654 9.401 -42.210 1.00 77.81 86 HIS A CA 1
ATOM 685 C C . HIS A 1 86 ? 14.123 8.849 -43.560 1.00 77.81 86 HIS A C 1
ATOM 687 O O . HIS A 1 86 ? 14.289 9.625 -44.496 1.00 77.81 86 HIS A O 1
ATOM 693 N N . LEU A 1 87 ? 14.326 7.529 -43.665 1.00 72.06 87 LEU A N 1
ATOM 694 C CA . LEU A 1 87 ? 14.797 6.844 -44.875 1.00 72.06 87 LEU A CA 1
ATOM 695 C C . LEU A 1 87 ? 16.097 7.453 -45.437 1.00 72.06 87 LEU A C 1
ATOM 697 O O . LEU A 1 87 ? 16.295 7.529 -46.647 1.00 72.06 87 LEU A O 1
ATOM 701 N N . MET A 1 88 ? 16.982 7.920 -44.551 1.00 68.94 88 MET A N 1
ATOM 702 C CA . MET A 1 88 ? 18.228 8.587 -44.939 1.00 68.94 88 MET A CA 1
ATOM 703 C C . MET A 1 88 ? 19.290 7.543 -45.290 1.00 68.94 88 MET A C 1
ATOM 705 O O . MET A 1 88 ? 19.642 6.716 -44.447 1.00 68.94 88 MET A O 1
ATOM 709 N N . SER A 1 89 ? 19.825 7.597 -46.511 1.00 67.38 89 SER A N 1
ATOM 710 C CA . SER A 1 89 ? 20.907 6.717 -46.960 1.00 67.38 89 SER A CA 1
ATOM 711 C C . SER A 1 89 ? 22.290 7.320 -46.669 1.00 67.38 89 SER A C 1
ATOM 713 O O . SER A 1 89 ? 22.418 8.459 -46.220 1.00 67.38 89 SER A O 1
ATOM 715 N N . LYS A 1 90 ? 23.353 6.518 -46.784 1.00 68.81 90 LYS A N 1
ATOM 716 C CA . LYS A 1 90 ? 24.750 6.980 -46.691 1.00 68.81 90 LYS A CA 1
ATOM 717 C C . LYS A 1 90 ? 25.255 7.113 -48.125 1.00 68.81 90 LYS A C 1
ATOM 719 O O . LYS A 1 90 ? 24.601 6.625 -49.043 1.00 68.81 90 LYS A O 1
ATOM 724 N N . SER A 1 91 ? 26.394 7.766 -48.320 1.00 67.25 91 SER A N 1
ATOM 725 C CA . SER A 1 91 ? 26.989 8.019 -49.638 1.00 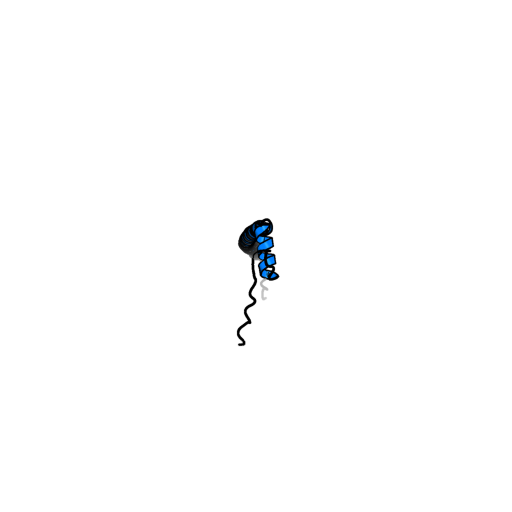67.25 91 SER A CA 1
ATOM 726 C C . SER A 1 91 ? 27.129 6.764 -50.518 1.00 67.25 91 SER A C 1
ATOM 728 O O . SER A 1 91 ? 27.193 6.879 -51.735 1.00 67.25 91 SER A O 1
ATOM 730 N N . ASP A 1 92 ? 27.174 5.585 -49.899 1.00 72.19 92 ASP A N 1
ATOM 731 C CA . ASP A 1 92 ? 27.388 4.258 -50.473 1.00 72.19 92 ASP A CA 1
ATOM 732 C C . ASP A 1 92 ? 26.175 3.304 -50.354 1.00 72.19 92 ASP A C 1
ATOM 734 O O . ASP A 1 92 ? 26.285 2.134 -50.708 1.00 72.19 92 ASP A O 1
ATOM 738 N N . GLU A 1 93 ? 25.004 3.773 -49.900 1.00 72.88 93 GLU A N 1
ATOM 739 C CA . GLU A 1 93 ? 23.802 2.940 -49.705 1.00 72.88 93 GLU A CA 1
ATOM 740 C C . GLU A 1 93 ? 22.593 3.454 -50.513 1.00 72.88 93 GLU A C 1
ATOM 742 O O . GLU A 1 93 ? 22.334 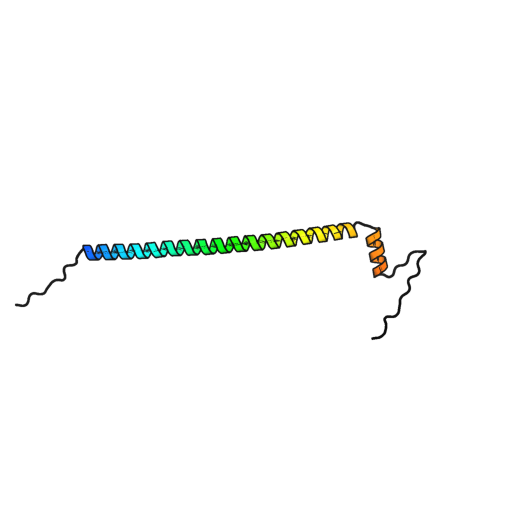4.660 -50.566 1.00 72.88 93 GLU A O 1
ATOM 747 N N . GLN A 1 94 ? 21.797 2.540 -51.089 1.00 76.25 94 GLN A N 1
ATOM 748 C CA . GLN A 1 94 ? 20.565 2.850 -51.830 1.00 76.25 94 GLN A CA 1
ATOM 749 C C . GLN A 1 94 ? 19.327 2.333 -51.079 1.00 76.25 94 GLN A C 1
ATOM 751 O O . GLN A 1 94 ? 19.227 1.148 -50.765 1.00 76.25 94 GLN A O 1
ATOM 756 N N . VAL A 1 95 ? 18.374 3.225 -50.784 1.00 73.12 95 VAL A N 1
ATOM 757 C CA . VAL A 1 95 ? 17.133 2.893 -50.060 1.00 73.12 95 VAL A CA 1
ATOM 758 C C . VAL A 1 95 ? 16.021 2.564 -51.058 1.00 73.12 95 VAL A C 1
ATOM 760 O O . VAL A 1 95 ? 15.639 3.410 -51.864 1.00 73.12 95 VAL A O 1
ATOM 763 N N . PHE A 1 96 ? 15.475 1.347 -50.982 1.00 78.31 96 PHE A N 1
ATOM 764 C CA . PHE A 1 96 ? 14.335 0.908 -51.793 1.00 78.31 96 PHE A CA 1
ATOM 765 C C . PHE A 1 96 ? 13.035 1.017 -50.988 1.00 78.31 96 PHE A C 1
ATOM 767 O O . PHE A 1 96 ? 12.852 0.317 -49.993 1.00 78.31 96 PHE A O 1
ATOM 774 N N . ILE A 1 97 ? 12.115 1.881 -51.421 1.00 76.81 97 ILE A N 1
ATOM 775 C CA . ILE A 1 97 ? 10.773 1.974 -50.833 1.00 76.81 97 ILE A CA 1
ATOM 776 C C . ILE A 1 97 ? 9.885 0.953 -51.540 1.00 76.81 97 ILE A C 1
ATOM 778 O O . ILE A 1 97 ? 9.520 1.133 -52.701 1.00 76.81 97 ILE A O 1
ATOM 782 N N . LEU A 1 98 ? 9.544 -0.129 -50.842 1.00 83.31 98 LEU A N 1
ATOM 783 C CA . LEU A 1 98 ? 8.602 -1.114 -51.360 1.00 83.31 98 LEU A CA 1
ATOM 784 C C . LEU A 1 98 ? 7.171 -0.558 -51.257 1.00 83.31 98 LEU A C 1
ATOM 786 O O . LEU A 1 98 ? 6.796 -0.041 -50.198 1.00 83.31 98 LEU A O 1
ATOM 790 N N . PRO A 1 99 ? 6.353 -0.648 -52.321 1.00 83.25 99 PRO A N 1
ATOM 791 C CA . PRO A 1 99 ? 4.948 -0.286 -52.234 1.00 83.25 99 PRO A CA 1
ATOM 792 C C . PRO A 1 99 ? 4.266 -1.213 -51.227 1.00 83.25 99 PRO A C 1
ATOM 794 O O . PRO A 1 99 ? 4.425 -2.434 -51.285 1.00 83.25 99 PRO A O 1
ATOM 797 N N . LYS A 1 100 ? 3.505 -0.636 -50.292 1.00 78.94 100 LYS A N 1
ATOM 798 C CA . LYS A 1 100 ? 2.655 -1.440 -49.412 1.00 78.94 100 LYS A CA 1
ATOM 799 C C . LYS A 1 100 ? 1.677 -2.211 -50.293 1.00 78.94 100 LYS A C 1
ATOM 801 O O . LYS A 1 100 ? 1.056 -1.616 -51.176 1.00 78.94 100 LYS A O 1
ATOM 806 N N . ALA A 1 101 ? 1.576 -3.520 -50.069 1.00 75.56 101 ALA A N 1
ATOM 807 C CA . ALA A 1 101 ? 0.541 -4.320 -50.701 1.00 75.56 101 ALA A CA 1
ATOM 808 C C . ALA A 1 101 ? -0.808 -3.638 -50.427 1.00 75.56 101 ALA A C 1
ATOM 810 O O . ALA A 1 101 ? -1.095 -3.290 -49.281 1.00 75.56 101 ALA A O 1
ATOM 811 N N . LYS A 1 102 ? -1.572 -3.359 -51.488 1.00 69.12 102 LYS A N 1
ATOM 812 C CA . LYS A 1 102 ? -2.967 -2.941 -51.347 1.00 69.12 102 LYS A CA 1
ATOM 813 C C . LYS A 1 102 ? -3.692 -4.095 -50.656 1.00 69.12 102 LYS A C 1
ATOM 815 O O . LYS A 1 102 ? -3.756 -5.173 -51.243 1.00 69.12 102 LYS A O 1
ATOM 820 N N . GLU A 1 103 ? -4.144 -3.872 -49.427 1.00 57.78 103 GLU A N 1
ATOM 821 C CA . GLU A 1 103 ? -5.221 -4.673 -48.833 1.00 57.78 103 GLU A CA 1
ATOM 822 C C . GLU A 1 103 ? -6.522 -4.452 -49.611 1.00 57.78 103 GLU A C 1
ATOM 824 O O . GLU A 1 103 ? -6.749 -3.304 -50.073 1.00 57.78 103 GLU A O 1
#

Foldseek 3Di:
DDDDDDDPPPPVVVVVVVVVVVVVVVVVVVVVVVVVVVVVVVVVVVVVVVVVVVVVVVVVVVVVVVVVVVQVVDPVSVVVVCCVVVVDDDPPDDGDDDDDPDD

Sequence (103 aa):
MSKKQGKSFSLKRLFTNFLTLALVVASVTLISGSIKEWSKNYKSKKQLAELQTELERLEEETVHLEGLKSKLSNSNYVQNYARGKHLMSKSDEQVFILPKAKE

Radius of gyration: 40.75 Å; chains: 1; bounding box: 83×14×112 Å

Secondary structure (DSSP, 8-state):
----------HHHHHHHHHHHHHHHHHHHHHHHHHHHHHHHHHHHHHHHHHHHHHHHHHHHHHHHHHHHHHHH-HHHHHHHHHHHHTPPPTT-----PPPP--